Protein AF-A0A3R9QR26-F1 (afdb_monomer)

Nearest PDB structures (foldseek):
  6ky6-assembly2_B  TM=9.510E-01  e=3.634E-08  Thermotoga maritima MSB8
  1pz1-assembly2_B  TM=9.506E-01  e=2.451E-08  Bacillus subtilis
  1og6-assembly1_C  TM=9.353E-01  e=3.615E-07  Escherichia coli K-12
  7twz-assembly6_F  TM=9.071E-01  e=1.033E-06  Klebsiella pneumoniae subsp. pneumoniae HS11286
  4r9o-assembly1_C  TM=9.018E-01  e=7.442E-07  Salmonella enterica subsp. enterica serovar Typhimurium str. LT2

Secondary structure (DSSP, 8-state):
-HHHHHHHHHHHT-S-EEEEEE-S--SSS-HHHHHHHHHHHHHTTSEEEEEEES--HHHHHHHHTT-SSS-EEEEEEE-SSS--GGGGTHHHHHHHHTPEEEEE-SSS--

pLDDT: mean 94.9, std 7.82, range [56.22, 98.75]

Foldseek 3Di:
DVVVLVVVCVVVVHQAAAEDEAEDDDPPDDLLVVLVVVLVCCVVRRYNAYEYEPDFPVRQVVNQVSDDRHHHQEYEYADEPVDPVCVVGVVVSCVVVNHYYHYDDHDPDD

Sequence (110 aa):
MVKALRGSMRRLGVSRIDLYQIHWPSPIFPLKGALKALEGEVEEGRIGSIGVSNFSVKQLERARSYLSKVDIASNQIEYNLLKRGAEMDVIPYCLREGLSVIAYSRSGLE

Mean predicted aligned error: 3.26 Å

Organism: NCBI:txid498846

Structure (mmCIF, N/CA/C/O backbone):
data_AF-A0A3R9QR26-F1
#
_entry.id   AF-A0A3R9QR26-F1
#
loop_
_atom_site.group_PDB
_atom_site.id
_atom_site.type_symbol
_atom_site.label_atom_id
_atom_site.label_alt_id
_atom_site.label_comp_id
_atom_site.label_asym_id
_atom_site.label_entity_id
_atom_site.label_seq_id
_atom_site.pdbx_PDB_ins_code
_atom_site.Cartn_x
_atom_site.Cartn_y
_atom_site.Cartn_z
_atom_site.occupancy
_atom_site.B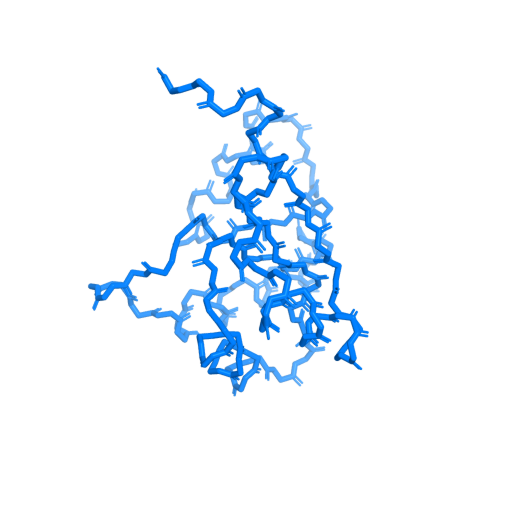_iso_or_equiv
_atom_site.auth_seq_id
_atom_site.auth_comp_id
_atom_site.auth_asym_id
_atom_site.auth_atom_id
_atom_site.pdbx_PDB_model_num
ATOM 1 N N . MET A 1 1 ? -2.446 12.557 6.537 1.00 84.56 1 MET A N 1
ATOM 2 C CA . MET A 1 1 ? -3.117 11.383 5.939 1.00 84.56 1 MET A CA 1
ATOM 3 C C . MET A 1 1 ? -4.567 11.242 6.410 1.00 84.56 1 MET A C 1
ATOM 5 O O . MET A 1 1 ? -5.457 11.430 5.594 1.00 84.56 1 MET A O 1
ATOM 9 N N . VAL A 1 2 ? -4.833 11.044 7.709 1.00 91.25 2 VAL A N 1
ATOM 10 C CA . VAL A 1 2 ? -6.195 10.816 8.261 1.00 91.25 2 VAL A CA 1
ATOM 11 C C . VAL A 1 2 ? -7.231 11.886 7.872 1.00 91.25 2 VAL A C 1
ATOM 13 O O . VAL A 1 2 ? -8.358 11.561 7.508 1.00 91.25 2 VAL A O 1
ATOM 16 N N . LYS A 1 3 ? -6.858 13.176 7.857 1.00 95.12 3 LYS A N 1
ATOM 17 C CA . LYS A 1 3 ? -7.753 14.261 7.399 1.00 95.12 3 LYS A CA 1
ATOM 18 C C . LYS A 1 3 ? -8.232 14.063 5.951 1.00 95.12 3 LYS A C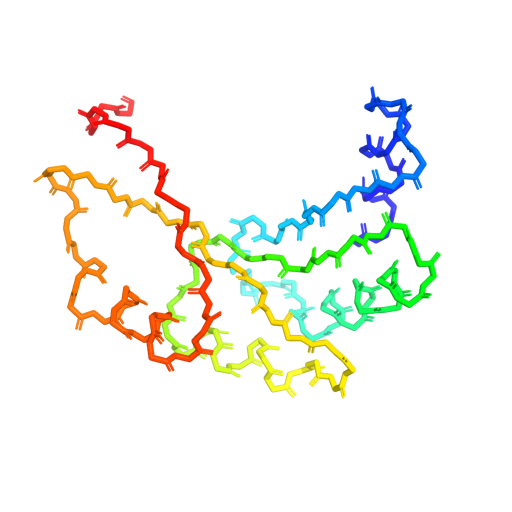 1
ATOM 20 O O . LYS A 1 3 ? -9.396 14.322 5.656 1.00 95.12 3 LYS A O 1
ATOM 25 N N . ALA A 1 4 ? -7.346 13.608 5.061 1.00 95.38 4 ALA A N 1
ATOM 26 C CA . ALA A 1 4 ? -7.683 13.350 3.663 1.00 95.38 4 ALA A CA 1
ATOM 27 C C . ALA A 1 4 ? -8.626 12.144 3.541 1.00 95.38 4 ALA A C 1
ATOM 29 O O . ALA A 1 4 ? -9.660 12.266 2.888 1.00 95.38 4 ALA A O 1
ATOM 30 N N . LEU A 1 5 ? -8.330 11.055 4.262 1.00 96.38 5 LEU A N 1
ATOM 31 C CA . LEU A 1 5 ? -9.175 9.860 4.356 1.00 96.38 5 LEU A CA 1
ATOM 32 C C . LEU A 1 5 ? -10.606 10.204 4.793 1.00 96.38 5 LEU A C 1
ATOM 34 O O . LEU A 1 5 ? -11.551 9.937 4.057 1.00 96.38 5 LEU A O 1
ATOM 38 N N . ARG A 1 6 ? -10.773 10.880 5.937 1.00 96.12 6 ARG A N 1
ATOM 39 C CA . ARG A 1 6 ? -12.099 11.294 6.439 1.00 96.12 6 ARG A CA 1
ATOM 40 C C . ARG A 1 6 ? -12.818 12.233 5.469 1.00 96.12 6 ARG A C 1
ATOM 42 O O . ARG A 1 6 ? -14.040 12.204 5.344 1.00 96.12 6 ARG A O 1
ATOM 49 N N . GLY A 1 7 ? -12.057 13.071 4.762 1.00 98.06 7 GLY A N 1
ATOM 50 C CA . GLY A 1 7 ? -12.559 13.879 3.654 1.00 98.06 7 GLY A CA 1
ATOM 51 C C . GLY A 1 7 ? -13.153 13.031 2.531 1.00 98.06 7 GLY A C 1
ATOM 52 O O . GLY A 1 7 ? -14.256 13.324 2.076 1.00 98.06 7 GLY A O 1
ATOM 53 N N . SER A 1 8 ? -12.440 11.987 2.109 1.00 97.81 8 SER A N 1
ATOM 54 C CA . SER A 1 8 ? -12.897 11.045 1.085 1.00 97.81 8 SER A CA 1
ATOM 55 C C . SER A 1 8 ? -14.123 10.263 1.537 1.00 97.81 8 SER A C 1
ATOM 57 O O . SER A 1 8 ? -15.102 10.240 0.804 1.00 97.81 8 SER A O 1
ATOM 59 N N . MET A 1 9 ? -14.123 9.724 2.759 1.00 98.12 9 MET A N 1
ATOM 60 C CA . MET A 1 9 ? -15.272 9.007 3.329 1.00 98.12 9 MET A CA 1
ATOM 61 C C . MET A 1 9 ? -16.544 9.860 3.310 1.00 98.12 9 MET A C 1
ATOM 63 O O . MET A 1 9 ? -17.580 9.418 2.824 1.00 98.12 9 MET A O 1
ATOM 67 N N . ARG A 1 10 ? -16.448 11.126 3.743 1.00 98.31 10 ARG A N 1
ATOM 68 C CA . ARG A 1 10 ? -17.581 12.062 3.712 1.00 98.31 10 ARG A CA 1
ATOM 69 C C . ARG A 1 10 ? -18.083 12.326 2.292 1.00 98.31 10 ARG A C 1
ATOM 71 O O . ARG A 1 10 ? -19.287 12.367 2.090 1.00 98.31 10 ARG A O 1
ATOM 78 N N . ARG A 1 11 ? -17.182 12.533 1.324 1.00 98.50 11 ARG A N 1
ATOM 79 C CA . ARG A 1 11 ? -17.569 12.785 -0.078 1.00 98.50 11 ARG A CA 1
ATOM 80 C C . ARG A 1 11 ? -18.197 11.562 -0.741 1.00 98.50 11 ARG A C 1
ATOM 82 O O . ARG A 1 11 ? -19.093 11.726 -1.554 1.00 98.50 11 ARG A O 1
ATOM 89 N N . LEU A 1 12 ? -17.716 10.369 -0.402 1.00 98.06 12 LEU A N 1
ATOM 90 C CA . LEU A 1 12 ? -18.244 9.103 -0.909 1.00 98.06 12 LEU A CA 1
ATOM 91 C C . LEU A 1 12 ? -19.516 8.653 -0.174 1.00 98.06 12 LEU A C 1
ATOM 93 O O . LEU A 1 12 ? -20.197 7.760 -0.659 1.00 98.06 12 LEU A O 1
ATOM 97 N N . GLY A 1 13 ? -19.839 9.244 0.981 1.00 98.19 13 GLY A N 1
ATOM 98 C CA . GLY A 1 13 ? -20.995 8.848 1.789 1.00 98.19 13 GLY A CA 1
ATOM 99 C C . GLY A 1 13 ? -20.841 7.470 2.441 1.00 98.19 13 GLY A C 1
ATOM 100 O O . GLY A 1 13 ? -21.841 6.812 2.709 1.00 98.19 13 GLY A O 1
ATOM 101 N N . VAL A 1 14 ? -19.604 7.023 2.687 1.00 98.19 14 VAL A N 1
ATOM 102 C CA . VAL A 1 14 ? -19.308 5.683 3.222 1.00 98.19 14 VAL A CA 1
ATOM 103 C C . VAL A 1 14 ? -18.724 5.751 4.630 1.00 98.19 14 VAL A C 1
ATOM 105 O O . VAL A 1 14 ? -17.942 6.645 4.959 1.00 98.19 14 VAL A O 1
ATOM 108 N N . SER A 1 15 ? -19.071 4.768 5.461 1.00 96.69 15 SER A N 1
ATOM 109 C CA . SER A 1 15 ? -18.502 4.583 6.804 1.00 96.69 15 SER A CA 1
ATOM 110 C C . SER A 1 15 ? -17.186 3.798 6.799 1.00 96.69 15 SER A C 1
ATOM 112 O O . SER A 1 15 ? -16.446 3.852 7.780 1.00 96.69 15 SER A O 1
ATOM 114 N N . ARG A 1 16 ? -16.875 3.108 5.696 1.00 98.12 16 ARG A N 1
ATOM 115 C CA . ARG A 1 16 ? -15.652 2.327 5.488 1.00 98.12 16 ARG A CA 1
ATOM 116 C C . ARG A 1 16 ? -15.194 2.435 4.036 1.00 98.12 16 ARG A C 1
ATOM 118 O O . ARG A 1 16 ? -16.021 2.466 3.133 1.00 98.12 16 ARG A O 1
ATOM 125 N N . ILE A 1 17 ? -13.882 2.482 3.824 1.00 98.44 17 ILE A N 1
ATOM 126 C CA . ILE A 1 17 ? -13.259 2.331 2.504 1.00 98.44 17 ILE A CA 1
ATOM 127 C C . ILE A 1 17 ? -12.592 0.960 2.443 1.00 98.44 17 ILE A C 1
ATOM 129 O O . ILE A 1 17 ? -11.728 0.672 3.265 1.00 98.44 17 ILE A O 1
ATOM 133 N N . ASP A 1 18 ? -12.945 0.123 1.471 1.00 98.31 18 ASP A N 1
ATOM 134 C CA . ASP A 1 18 ? -12.399 -1.237 1.387 1.00 98.31 18 ASP A CA 1
ATOM 135 C C . ASP A 1 18 ? -10.888 -1.244 1.131 1.00 98.31 18 ASP A C 1
ATOM 137 O O . ASP A 1 18 ? -10.148 -1.935 1.824 1.00 98.31 18 ASP A O 1
ATOM 141 N N . LEU A 1 19 ? -10.416 -0.407 0.205 1.00 98.38 19 LEU A N 1
ATOM 142 C CA . LEU A 1 19 ? -9.001 -0.256 -0.130 1.00 98.38 19 LEU A CA 1
ATOM 143 C C . LEU A 1 19 ? -8.623 1.226 -0.183 1.00 98.38 19 LEU A C 1
ATOM 145 O O . LEU A 1 19 ? -9.131 1.972 -1.021 1.00 98.38 19 LEU A O 1
ATOM 149 N N . TYR A 1 20 ? -7.705 1.656 0.683 1.00 98.19 20 TYR A N 1
ATOM 150 C CA . TYR A 1 20 ? -7.167 3.017 0.652 1.00 98.19 20 TYR A CA 1
ATOM 151 C C . TYR A 1 20 ? -5.718 3.014 0.163 1.00 98.19 20 TYR A C 1
ATOM 153 O O . TYR A 1 20 ? -4.860 2.361 0.757 1.00 98.19 20 TYR A O 1
ATOM 161 N N . GLN A 1 21 ? -5.440 3.752 -0.917 1.00 97.62 21 GLN A N 1
ATOM 162 C CA . GLN A 1 21 ? -4.145 3.710 -1.599 1.00 97.62 21 GLN A CA 1
ATOM 163 C C . GLN A 1 21 ? -3.288 4.954 -1.331 1.00 97.62 21 GLN A C 1
ATOM 165 O O . GLN A 1 21 ? -3.761 6.088 -1.441 1.00 97.62 21 GLN A O 1
ATOM 170 N N . ILE A 1 22 ? -1.997 4.758 -1.046 1.00 96.88 22 ILE A N 1
ATOM 171 C CA . ILE A 1 22 ? -0.998 5.832 -1.144 1.00 96.88 22 ILE A CA 1
ATOM 172 C C . ILE A 1 22 ? -0.654 6.028 -2.621 1.00 96.88 22 ILE A C 1
ATOM 174 O O . ILE A 1 22 ? -0.086 5.141 -3.246 1.00 96.88 22 ILE A O 1
ATOM 178 N N . HIS A 1 23 ? -0.993 7.196 -3.164 1.00 95.56 23 HIS A N 1
ATOM 179 C CA . HIS A 1 23 ? -0.998 7.434 -4.610 1.00 95.56 23 HIS A CA 1
ATOM 180 C C . HIS A 1 23 ? 0.390 7.417 -5.282 1.00 95.56 23 HIS A C 1
ATOM 182 O O . HIS A 1 23 ? 0.503 6.949 -6.408 1.00 95.56 23 HIS A O 1
ATOM 188 N N . TRP A 1 24 ? 1.432 7.917 -4.612 1.00 94.56 24 TRP A N 1
ATOM 189 C CA . TRP A 1 24 ? 2.811 7.888 -5.116 1.00 94.56 24 TRP A CA 1
ATOM 190 C C . TRP A 1 24 ? 3.816 7.819 -3.966 1.00 94.56 24 TRP A C 1
ATOM 192 O O . TRP A 1 24 ? 3.543 8.353 -2.880 1.00 94.56 24 TRP A O 1
ATOM 202 N N . PRO A 1 25 ? 5.004 7.229 -4.189 1.00 90.94 25 PRO A N 1
ATOM 203 C CA . PRO A 1 25 ? 6.122 7.400 -3.279 1.00 90.94 25 PRO A CA 1
ATOM 204 C C . PRO A 1 25 ? 6.530 8.877 -3.259 1.00 90.94 25 PRO A C 1
ATOM 206 O O . PRO A 1 25 ? 6.731 9.500 -4.298 1.00 90.94 25 PRO A O 1
ATOM 209 N N . SER A 1 26 ? 6.665 9.449 -2.064 1.00 89.56 26 SER A N 1
ATOM 210 C CA . SER A 1 26 ? 7.096 10.836 -1.900 1.00 89.56 26 SER A CA 1
ATOM 211 C C . SER A 1 26 ? 8.470 10.896 -1.235 1.00 89.56 26 SER A C 1
ATOM 213 O O . SER A 1 26 ? 8.649 10.276 -0.186 1.00 89.56 26 SER A O 1
ATOM 215 N N . PRO A 1 27 ? 9.428 11.666 -1.785 1.00 84.50 27 PRO A N 1
ATOM 216 C CA . PRO A 1 27 ? 10.708 11.903 -1.123 1.00 84.50 27 PRO A CA 1
ATOM 217 C C . PRO A 1 27 ? 10.593 12.901 0.039 1.00 84.50 27 PRO A C 1
ATOM 219 O O . PRO A 1 27 ? 11.458 12.928 0.908 1.00 84.50 27 PRO A O 1
ATOM 222 N N . ILE A 1 28 ? 9.534 13.718 0.060 1.00 85.62 28 ILE A N 1
ATOM 223 C CA . ILE A 1 28 ? 9.356 14.814 1.022 1.00 85.62 28 ILE A CA 1
ATOM 224 C C . ILE A 1 28 ? 8.509 14.360 2.216 1.00 85.62 28 ILE A C 1
ATOM 226 O O . ILE A 1 28 ? 8.760 14.762 3.351 1.00 85.62 28 ILE A O 1
ATOM 230 N N . PHE A 1 29 ? 7.500 13.513 1.984 1.00 84.12 29 PHE A N 1
ATOM 231 C CA . PHE A 1 29 ? 6.585 13.086 3.041 1.00 84.12 29 PHE A CA 1
ATOM 232 C C . PHE A 1 29 ? 7.028 11.768 3.697 1.00 84.12 29 PHE A C 1
ATOM 234 O O . PHE A 1 29 ? 7.212 10.769 2.999 1.00 84.12 29 PHE A O 1
ATOM 241 N N . PRO A 1 30 ? 7.133 11.709 5.042 1.00 91.25 30 PRO A N 1
ATOM 242 C CA . PRO A 1 30 ? 7.537 10.494 5.744 1.00 91.25 30 PRO A CA 1
ATOM 243 C C . PRO A 1 30 ? 6.550 9.334 5.546 1.00 91.25 30 PRO A C 1
ATOM 245 O O . PRO A 1 30 ? 5.497 9.265 6.187 1.00 91.25 30 PRO A O 1
ATOM 248 N N . LEU A 1 31 ? 6.932 8.370 4.705 1.00 93.75 31 LEU A N 1
ATOM 249 C CA . LEU A 1 31 ? 6.125 7.185 4.397 1.00 93.75 31 LEU A CA 1
ATOM 250 C C . LEU A 1 31 ? 5.756 6.377 5.653 1.00 93.75 31 LEU A C 1
ATOM 252 O O . LEU A 1 31 ? 4.606 5.972 5.806 1.00 93.75 31 LEU A O 1
ATOM 256 N N . LYS A 1 32 ? 6.704 6.198 6.585 1.00 95.50 32 LYS A N 1
ATOM 257 C CA . LYS A 1 32 ? 6.491 5.448 7.837 1.00 95.50 32 LYS A CA 1
ATOM 258 C C . LYS A 1 32 ? 5.318 6.001 8.648 1.00 95.50 32 LYS A C 1
ATOM 260 O O . LYS A 1 32 ? 4.459 5.239 9.077 1.00 95.50 32 LYS A O 1
ATOM 265 N N . GLY A 1 33 ? 5.270 7.321 8.839 1.00 95.06 33 GLY A N 1
ATOM 266 C CA . GLY A 1 33 ? 4.198 7.968 9.600 1.00 95.06 33 GLY A CA 1
ATOM 267 C C . GLY A 1 33 ? 2.843 7.859 8.901 1.00 95.06 33 GLY A C 1
ATOM 268 O O . GLY A 1 33 ? 1.830 7.626 9.553 1.00 95.06 33 GLY A O 1
ATOM 269 N N . ALA A 1 34 ? 2.824 7.969 7.568 1.00 95.06 34 ALA A N 1
ATOM 270 C CA . ALA A 1 34 ? 1.604 7.794 6.787 1.00 95.06 34 ALA A CA 1
ATOM 271 C C . ALA A 1 34 ? 1.051 6.365 6.893 1.00 95.06 34 ALA A C 1
ATOM 273 O O . ALA A 1 34 ? -0.138 6.203 7.158 1.00 95.06 34 ALA A O 1
ATOM 274 N N . LEU A 1 35 ? 1.906 5.351 6.742 1.00 96.94 35 LEU A N 1
ATOM 275 C CA . LEU A 1 35 ? 1.518 3.943 6.844 1.00 96.94 35 LEU A CA 1
ATOM 276 C C . LEU A 1 35 ? 1.069 3.567 8.254 1.00 96.94 35 LEU A C 1
ATOM 278 O O . LEU A 1 35 ? 0.028 2.940 8.391 1.00 96.94 35 LEU A O 1
ATOM 282 N N . LYS A 1 36 ? 1.772 4.017 9.302 1.00 97.06 36 LYS A N 1
ATOM 283 C CA . LYS A 1 36 ? 1.336 3.788 10.690 1.00 97.06 36 LYS A CA 1
ATOM 284 C C . LYS A 1 36 ? -0.014 4.425 11.002 1.00 97.06 36 LYS A C 1
ATOM 286 O O . LYS A 1 36 ? -0.823 3.825 11.699 1.00 97.06 36 LYS A O 1
ATOM 291 N N . ALA A 1 37 ? -0.280 5.613 10.463 1.00 96.31 37 ALA A N 1
ATOM 292 C CA . ALA A 1 37 ? -1.595 6.223 10.605 1.00 96.31 37 ALA A CA 1
ATOM 293 C C . ALA A 1 37 ? -2.679 5.395 9.894 1.00 96.31 37 ALA A C 1
ATOM 295 O O . ALA A 1 37 ? -3.740 5.191 10.464 1.00 96.31 37 ALA A O 1
ATOM 296 N N . LEU A 1 38 ? -2.419 4.901 8.678 1.00 97.38 38 LEU A N 1
ATOM 297 C CA . LEU A 1 38 ? -3.371 4.049 7.956 1.00 97.38 38 LEU A CA 1
ATOM 298 C C . LEU A 1 38 ? -3.574 2.686 8.633 1.00 97.38 38 LEU A C 1
ATOM 300 O O . LEU A 1 38 ? -4.694 2.195 8.639 1.00 97.38 38 LEU A O 1
ATOM 304 N N . GLU A 1 39 ? -2.534 2.106 9.233 1.00 97.69 39 GLU A N 1
ATOM 305 C CA . GLU A 1 39 ? -2.627 0.869 10.018 1.00 97.69 39 GLU A CA 1
ATOM 306 C C . GLU A 1 39 ? -3.624 1.017 11.173 1.00 97.69 39 GLU A C 1
ATOM 308 O O . GLU A 1 39 ? -4.518 0.186 11.308 1.00 97.69 39 GLU A O 1
ATOM 313 N N . GLY A 1 40 ? -3.551 2.119 11.928 1.00 97.94 40 GLY A N 1
ATOM 314 C CA . GLY A 1 40 ? -4.536 2.411 12.976 1.00 97.94 40 GLY A CA 1
ATOM 315 C C . GLY A 1 40 ? -5.961 2.567 12.431 1.00 97.94 40 GLY A C 1
ATOM 316 O O . GLY A 1 40 ? -6.916 2.093 13.031 1.00 97.94 40 GLY A O 1
ATOM 317 N N . GLU A 1 41 ? -6.126 3.156 11.246 1.00 98.00 41 GLU A N 1
ATOM 318 C CA . GLU A 1 41 ? -7.444 3.290 10.608 1.00 98.00 41 GLU A CA 1
ATOM 319 C C . GLU A 1 41 ? -8.017 1.947 10.115 1.00 98.00 41 GLU A C 1
ATOM 321 O O . GLU A 1 41 ? -9.240 1.816 10.007 1.00 98.00 41 GLU A O 1
ATOM 326 N N . VAL A 1 42 ? -7.161 0.955 9.832 1.00 98.12 42 VAL A N 1
ATOM 327 C CA . VAL A 1 42 ? -7.594 -0.429 9.581 1.00 98.12 42 VAL A CA 1
ATOM 328 C C . VAL A 1 42 ? -8.071 -1.082 10.873 1.00 98.12 42 VAL A C 1
ATOM 330 O O . VAL A 1 42 ? -9.145 -1.679 10.889 1.00 98.12 42 VAL A O 1
ATOM 333 N N . GLU A 1 43 ? -7.333 -0.917 11.972 1.00 97.44 43 GLU A N 1
ATOM 334 C CA . GLU A 1 43 ? -7.746 -1.434 13.285 1.00 97.44 43 GLU A CA 1
ATOM 335 C C . GLU A 1 43 ? -9.072 -0.831 13.763 1.00 97.44 43 GLU A C 1
ATOM 337 O O . GLU A 1 43 ? -9.911 -1.529 14.324 1.00 97.44 43 GLU A O 1
ATOM 342 N N . GLU A 1 44 ? -9.299 0.455 13.490 1.00 97.06 44 GLU A N 1
ATOM 343 C CA . GLU A 1 44 ? -10.558 1.140 13.793 1.00 97.06 44 GLU A CA 1
ATOM 344 C C . GLU A 1 44 ? -11.696 0.804 12.803 1.00 97.06 44 GLU A C 1
ATOM 346 O O . GLU A 1 44 ? -12.785 1.374 12.892 1.00 97.06 44 GLU A O 1
ATOM 351 N N . GLY A 1 45 ? -11.463 -0.092 11.836 1.00 97.81 45 GLY A N 1
ATOM 352 C CA . GLY A 1 45 ? -12.466 -0.586 10.887 1.00 97.81 45 GLY A CA 1
ATOM 353 C C . GLY A 1 45 ? -12.882 0.407 9.798 1.00 97.81 45 GLY A C 1
ATOM 354 O O . GLY A 1 45 ? -13.768 0.103 8.997 1.00 97.81 45 GLY A O 1
ATOM 355 N N 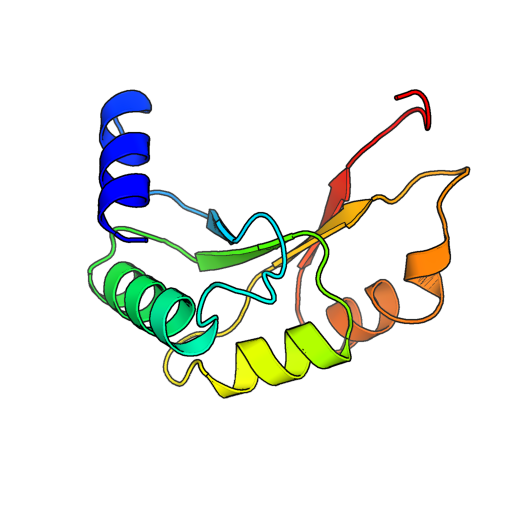. ARG A 1 46 ? -12.249 1.586 9.727 1.00 97.88 46 ARG A N 1
ATOM 356 C CA . ARG A 1 46 ? -12.557 2.623 8.723 1.00 97.88 46 ARG A CA 1
ATOM 357 C C . ARG A 1 46 ? -11.940 2.331 7.364 1.00 97.88 46 ARG A C 1
ATOM 359 O O . ARG A 1 46 ? -12.464 2.794 6.350 1.00 97.88 46 ARG A O 1
ATOM 366 N N . ILE A 1 47 ? -10.855 1.562 7.335 1.00 98.12 47 ILE A N 1
ATOM 367 C CA . ILE A 1 47 ? -10.248 1.047 6.108 1.00 98.12 47 ILE A CA 1
ATOM 368 C C . ILE A 1 47 ? -10.226 -0.485 6.155 1.00 98.12 47 ILE A C 1
ATOM 370 O O . ILE A 1 47 ? -9.975 -1.071 7.202 1.00 98.12 47 ILE A O 1
ATOM 374 N N . GLY A 1 48 ? -10.507 -1.156 5.038 1.00 98.06 48 GLY A N 1
ATOM 375 C CA . GLY A 1 48 ? -10.368 -2.610 4.931 1.00 98.06 48 GLY A CA 1
AT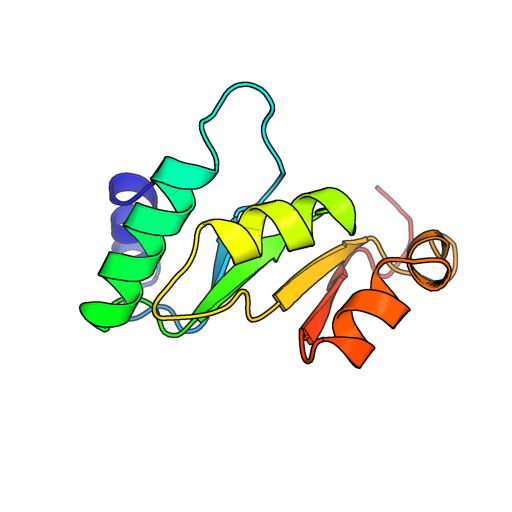OM 376 C C . GLY A 1 48 ? -8.937 -3.074 4.674 1.00 98.06 48 GLY A C 1
ATOM 377 O O . GLY A 1 48 ? -8.488 -4.049 5.269 1.00 98.06 48 GLY A O 1
ATOM 378 N N . SER A 1 49 ? -8.210 -2.389 3.797 1.00 98.38 49 SER A N 1
ATOM 379 C CA . SER A 1 49 ? -6.840 -2.726 3.415 1.00 98.38 49 SER A CA 1
ATOM 380 C C . SER A 1 49 ? -6.060 -1.504 2.932 1.00 98.38 49 SER A C 1
ATOM 382 O O . SER A 1 49 ? -6.631 -0.524 2.443 1.00 98.38 49 SER A O 1
ATOM 384 N N . ILE A 1 50 ? -4.734 -1.577 3.049 1.00 98.50 50 ILE A N 1
ATOM 385 C CA . ILE A 1 50 ? -3.814 -0.528 2.602 1.00 98.50 50 ILE A CA 1
ATOM 386 C C . ILE A 1 50 ? -3.212 -0.946 1.264 1.00 98.50 50 ILE A C 1
ATOM 388 O O . ILE A 1 50 ? -2.604 -2.007 1.160 1.00 98.50 50 ILE A O 1
ATOM 392 N N . GLY A 1 51 ? -3.345 -0.095 0.253 1.00 98.50 51 GLY A N 1
ATOM 393 C CA . GLY A 1 51 ? -2.642 -0.237 -1.019 1.00 98.50 51 GLY A CA 1
ATOM 394 C C . GLY A 1 51 ? -1.619 0.873 -1.226 1.00 98.50 51 GLY A C 1
ATOM 395 O O . GLY A 1 51 ? -1.608 1.896 -0.533 1.00 98.50 51 GLY A O 1
ATOM 396 N N . VAL A 1 52 ? -0.775 0.699 -2.228 1.00 98.50 52 VAL A N 1
ATOM 397 C CA . VAL A 1 52 ? 0.107 1.744 -2.749 1.00 98.50 52 VAL A CA 1
ATOM 398 C C . VAL A 1 52 ? -0.022 1.815 -4.262 1.00 98.50 52 VAL A C 1
ATOM 400 O O . VAL A 1 52 ? -0.588 0.922 -4.884 1.00 98.50 52 VAL A O 1
ATOM 403 N N . SER A 1 53 ? 0.482 2.886 -4.858 1.00 98.25 53 SER A N 1
ATOM 404 C CA . SER A 1 53 ? 0.519 3.050 -6.302 1.00 98.25 53 SER A CA 1
ATOM 405 C C . SER A 1 53 ? 1.883 3.572 -6.724 1.00 98.25 53 SER A C 1
ATOM 407 O O . SER A 1 53 ? 2.420 4.493 -6.104 1.00 98.25 53 SER A O 1
ATOM 409 N N . ASN A 1 54 ? 2.433 2.980 -7.783 1.00 97.38 54 ASN A N 1
ATOM 410 C CA . ASN A 1 54 ? 3.715 3.334 -8.394 1.00 97.38 54 ASN A CA 1
ATOM 411 C C . ASN A 1 54 ? 4.934 3.114 -7.491 1.00 97.38 54 ASN A C 1
ATOM 413 O O . ASN A 1 54 ? 5.905 3.869 -7.542 1.00 97.38 54 ASN A O 1
ATOM 417 N N . PHE A 1 55 ? 4.886 2.087 -6.640 1.00 98.31 55 PHE A N 1
ATOM 418 C CA . PHE A 1 55 ? 6.022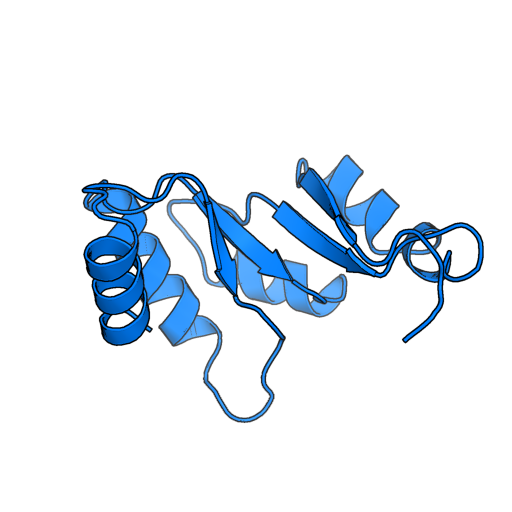 1.721 -5.795 1.00 98.31 55 PHE A CA 1
ATOM 419 C C . PHE A 1 55 ? 6.906 0.700 -6.512 1.00 98.31 55 PHE A C 1
ATOM 421 O O . PHE A 1 55 ? 6.411 -0.299 -7.034 1.00 98.31 55 PHE A O 1
ATOM 428 N N . SER A 1 56 ? 8.221 0.922 -6.486 1.00 97.94 56 SER A N 1
ATOM 429 C CA . SER A 1 56 ? 9.210 -0.091 -6.870 1.00 97.94 56 SER A CA 1
ATOM 430 C C . SER A 1 56 ? 9.326 -1.188 -5.809 1.00 97.94 56 SER A C 1
ATOM 432 O O . SER A 1 56 ? 8.903 -1.003 -4.666 1.00 97.94 56 SER A O 1
ATOM 434 N N . VAL A 1 57 ? 9.977 -2.307 -6.143 1.00 98.56 57 VAL A N 1
ATOM 435 C CA . VAL A 1 57 ? 10.223 -3.419 -5.202 1.00 98.56 57 VAL A CA 1
ATOM 436 C C . VAL A 1 57 ? 10.864 -2.935 -3.897 1.00 98.56 57 VAL A C 1
ATOM 438 O O . VAL A 1 57 ? 10.328 -3.165 -2.816 1.00 98.56 57 VAL A O 1
ATOM 441 N N . LYS A 1 58 ? 11.942 -2.148 -3.986 1.00 98.00 58 LYS A N 1
ATOM 442 C CA . LYS A 1 58 ? 12.631 -1.594 -2.807 1.00 98.00 58 LYS A CA 1
ATOM 443 C C . LYS A 1 58 ? 11.716 -0.709 -1.952 1.00 98.00 58 LYS A C 1
ATOM 445 O O . LYS A 1 58 ? 11.850 -0.649 -0.730 1.00 98.00 58 LYS A O 1
ATOM 450 N N . GLN A 1 59 ? 10.809 0.032 -2.588 1.00 97.94 59 GLN A N 1
ATOM 451 C CA . GLN A 1 59 ? 9.847 0.871 -1.876 1.00 97.94 59 GLN A CA 1
ATOM 452 C C . GLN A 1 59 ? 8.744 0.032 -1.228 1.00 97.94 59 GLN A C 1
ATOM 4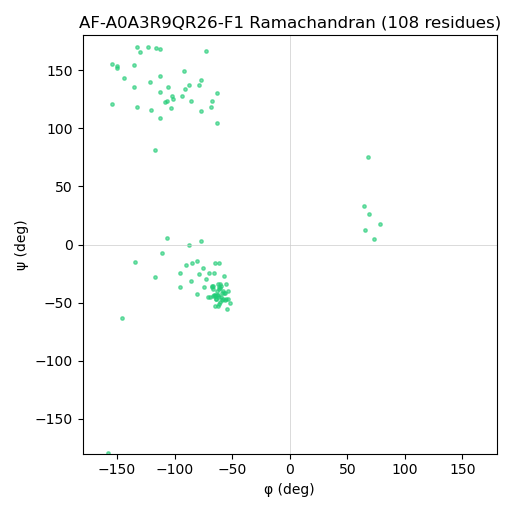54 O O . GLN A 1 59 ? 8.338 0.367 -0.118 1.00 97.94 59 GLN A O 1
ATOM 459 N N . LEU A 1 60 ? 8.300 -1.053 -1.872 1.00 98.44 60 LEU A N 1
ATOM 460 C CA . LEU A 1 60 ? 7.365 -2.019 -1.294 1.00 98.44 60 LEU A CA 1
ATOM 461 C C . LEU A 1 60 ? 7.965 -2.687 -0.059 1.00 98.44 60 LEU A C 1
ATOM 463 O O . LEU A 1 60 ? 7.363 -2.612 1.003 1.00 98.44 60 LEU A O 1
ATOM 467 N N . GLU A 1 61 ? 9.164 -3.262 -0.151 1.00 98.12 61 GLU A N 1
ATOM 468 C CA . GLU A 1 61 ? 9.857 -3.883 0.991 1.00 98.12 61 GLU A CA 1
ATOM 469 C C . GLU A 1 61 ? 9.965 -2.911 2.173 1.00 98.12 61 GLU A C 1
ATOM 471 O O . GLU A 1 61 ? 9.609 -3.227 3.311 1.00 98.12 61 GLU A O 1
ATOM 476 N N . ARG A 1 62 ? 10.374 -1.669 1.888 1.00 97.50 62 ARG A N 1
ATOM 477 C CA . ARG A 1 62 ? 10.458 -0.611 2.896 1.00 97.50 62 ARG A CA 1
ATOM 478 C C . ARG A 1 62 ? 9.089 -0.259 3.484 1.00 97.50 62 ARG A C 1
ATOM 480 O O . ARG A 1 62 ? 8.991 -0.099 4.698 1.00 97.50 62 ARG A O 1
ATOM 487 N N . ALA A 1 63 ? 8.049 -0.132 2.663 1.00 97.69 63 ALA A N 1
ATOM 488 C CA . ALA A 1 63 ? 6.685 0.137 3.118 1.00 97.69 63 ALA A CA 1
ATOM 489 C C . ALA A 1 63 ? 6.171 -0.973 4.044 1.00 97.69 63 ALA A C 1
ATOM 491 O O . ALA A 1 63 ? 5.718 -0.677 5.150 1.00 97.69 63 ALA A O 1
ATOM 492 N N . ARG A 1 64 ? 6.317 -2.237 3.630 1.00 98.00 64 ARG A N 1
ATOM 493 C CA . ARG A 1 64 ? 5.920 -3.418 4.410 1.00 98.00 64 ARG A CA 1
ATOM 494 C C . ARG A 1 64 ? 6.642 -3.461 5.754 1.00 98.00 64 ARG A C 1
ATOM 496 O O . ARG A 1 64 ? 5.996 -3.637 6.776 1.00 98.00 64 ARG A O 1
ATOM 503 N N . SER A 1 65 ? 7.942 -3.144 5.787 1.00 97.88 65 SER A N 1
ATOM 504 C CA . SER A 1 65 ? 8.723 -3.089 7.038 1.00 97.88 65 SER A CA 1
ATOM 505 C C . SER A 1 65 ? 8.225 -2.058 8.070 1.00 97.88 65 SER A C 1
ATOM 507 O O . SER A 1 65 ? 8.625 -2.097 9.234 1.00 97.88 65 SER A O 1
ATOM 509 N N . TYR A 1 66 ? 7.383 -1.099 7.666 1.00 97.56 66 TYR A N 1
ATOM 510 C CA . TYR A 1 66 ? 6.786 -0.113 8.570 1.00 97.56 66 TYR A CA 1
ATOM 511 C C . TYR A 1 66 ? 5.457 -0.551 9.168 1.00 97.56 66 TYR A C 1
ATOM 513 O O . TYR A 1 66 ? 5.044 0.027 10.177 1.00 97.56 66 TYR A O 1
ATOM 521 N N . LEU A 1 67 ? 4.799 -1.543 8.584 1.00 97.44 67 LEU A N 1
ATOM 522 C CA . LEU A 1 67 ? 3.576 -2.126 9.107 1.00 97.44 67 LEU A CA 1
ATOM 523 C C . LEU A 1 67 ? 3.931 -3.318 10.007 1.00 97.44 67 LEU A C 1
ATOM 525 O O . LEU A 1 67 ? 4.976 -3.941 9.861 1.00 97.44 67 LEU A O 1
ATOM 529 N N . SER A 1 68 ? 3.108 -3.568 11.016 1.00 95.88 68 SER A N 1
ATOM 530 C CA . SER A 1 68 ? 3.319 -4.635 12.007 1.00 95.88 68 SER A CA 1
ATOM 531 C C . SER A 1 68 ? 2.065 -5.455 12.299 1.00 95.88 68 SER A C 1
ATOM 533 O O . SER A 1 68 ? 2.167 -6.506 12.921 1.00 95.88 68 SER A O 1
ATOM 535 N N . LYS A 1 69 ? 0.888 -4.965 11.909 1.00 95.38 69 LYS A N 1
ATOM 536 C CA . LYS A 1 69 ? -0.417 -5.583 12.179 1.00 95.38 69 LYS A CA 1
ATOM 537 C C . LYS A 1 69 ? -1.136 -5.995 10.901 1.00 95.38 69 LYS A C 1
ATOM 539 O O . LYS A 1 69 ? -1.931 -6.926 10.915 1.00 95.38 69 LYS A O 1
ATOM 544 N N . VAL A 1 70 ? -0.853 -5.291 9.812 1.00 96.88 70 VAL A N 1
ATOM 545 C CA . VAL A 1 70 ? -1.373 -5.564 8.472 1.00 96.88 70 VAL A CA 1
ATOM 546 C C . VAL A 1 70 ? -0.226 -5.519 7.474 1.00 96.88 70 VAL A C 1
ATOM 548 O O . VAL A 1 70 ? 0.872 -5.081 7.810 1.00 96.88 70 VAL A O 1
ATOM 551 N N . ASP A 1 71 ? -0.482 -5.944 6.246 1.00 97.94 71 ASP A N 1
ATOM 552 C CA . ASP A 1 71 ? 0.472 -5.826 5.148 1.00 97.94 71 ASP A CA 1
ATOM 553 C C . ASP A 1 71 ? -0.081 -4.906 4.047 1.00 97.94 71 ASP A C 1
ATOM 555 O O . ASP A 1 71 ? -1.256 -4.522 4.060 1.00 97.94 71 ASP A O 1
ATOM 559 N N . ILE A 1 72 ? 0.767 -4.536 3.091 1.00 98.50 72 ILE A N 1
ATOM 560 C CA . ILE A 1 72 ? 0.325 -3.907 1.848 1.00 98.50 72 ILE A CA 1
ATOM 561 C C . ILE A 1 72 ? -0.466 -4.942 1.048 1.00 98.50 72 ILE A C 1
ATOM 563 O O . ILE A 1 72 ? 0.049 -6.005 0.730 1.00 98.50 72 ILE A O 1
ATOM 567 N N . ALA A 1 73 ? -1.710 -4.623 0.704 1.00 98.62 73 ALA A N 1
ATOM 568 C CA . ALA A 1 73 ? -2.598 -5.522 -0.025 1.00 98.62 73 ALA A CA 1
ATOM 569 C C . ALA A 1 73 ? -2.416 -5.431 -1.546 1.00 98.62 73 ALA A C 1
ATOM 571 O O . ALA A 1 73 ? -2.615 -6.415 -2.261 1.00 98.62 73 ALA A O 1
ATOM 572 N N . SER A 1 74 ? -2.056 -4.250 -2.059 1.00 98.69 74 SER A N 1
ATOM 573 C CA . SER A 1 74 ? -1.936 -4.028 -3.499 1.00 98.69 74 SER A CA 1
ATOM 574 C C . SER A 1 74 ? -0.892 -2.988 -3.885 1.00 98.69 74 SER A C 1
ATOM 576 O O . SER A 1 74 ? -0.628 -2.043 -3.138 1.00 98.69 74 SER A O 1
ATOM 578 N N . ASN A 1 75 ? -0.366 -3.128 -5.102 1.00 98.69 75 ASN A N 1
ATOM 579 C CA . ASN A 1 75 ? 0.361 -2.083 -5.812 1.00 98.69 75 ASN A CA 1
ATOM 580 C C . ASN A 1 75 ? -0.350 -1.775 -7.138 1.00 98.69 75 ASN A C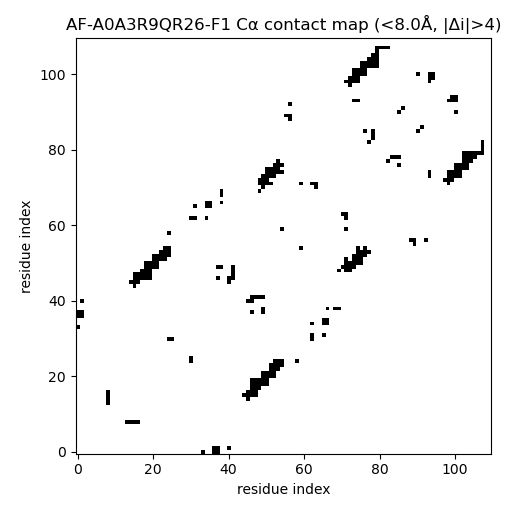 1
ATOM 582 O O . ASN A 1 75 ? -0.453 -2.635 -8.016 1.00 98.69 75 ASN A O 1
ATOM 586 N N . GLN A 1 76 ? -0.864 -0.556 -7.276 1.00 98.56 76 GLN A N 1
ATOM 587 C CA . GLN A 1 76 ? -1.428 -0.062 -8.525 1.00 98.56 76 GLN A CA 1
ATOM 588 C C . GLN A 1 76 ? -0.312 0.524 -9.402 1.00 98.56 76 GLN A C 1
ATOM 590 O O . GLN A 1 76 ? 0.419 1.406 -8.965 1.00 98.56 76 GLN A O 1
ATOM 595 N N . ILE A 1 77 ? -0.143 0.030 -10.625 1.00 97.44 77 ILE A N 1
ATOM 596 C CA . ILE A 1 77 ? 0.993 0.385 -11.492 1.00 97.44 77 ILE A CA 1
ATOM 597 C C . ILE A 1 77 ? 0.550 0.677 -12.921 1.00 97.44 77 ILE A C 1
ATOM 599 O O . ILE A 1 77 ? -0.468 0.157 -13.386 1.00 97.44 77 ILE A O 1
ATOM 603 N N . GLU A 1 78 ? 1.339 1.484 -13.628 1.00 95.38 78 GLU A N 1
ATOM 604 C CA . GLU A 1 78 ? 1.186 1.631 -15.071 1.00 95.38 78 GLU A CA 1
ATOM 605 C C . GLU A 1 78 ? 1.583 0.318 -15.741 1.00 95.38 78 GLU A C 1
ATOM 607 O O . GLU A 1 78 ? 2.722 -0.141 -15.612 1.00 95.38 78 GLU A O 1
ATOM 612 N N . TYR A 1 79 ? 0.637 -0.299 -16.443 1.00 95.31 79 TYR A N 1
ATOM 613 C CA . TYR A 1 79 ? 0.906 -1.530 -17.166 1.00 95.31 79 TYR A CA 1
ATOM 614 C C . TYR A 1 79 ? -0.056 -1.699 -18.339 1.00 95.31 79 TYR A C 1
ATOM 616 O O . TYR A 1 79 ? -1.276 -1.750 -18.169 1.00 95.31 79 TYR A O 1
ATOM 624 N N . ASN A 1 80 ? 0.507 -1.796 -19.541 1.00 94.00 80 ASN A N 1
ATOM 625 C CA . ASN A 1 80 ? -0.219 -2.021 -20.789 1.00 94.00 80 ASN A CA 1
ATOM 626 C C . ASN A 1 80 ? 0.707 -2.622 -21.853 1.00 94.00 80 ASN A C 1
ATOM 628 O O . ASN A 1 80 ? 1.892 -2.832 -21.609 1.00 94.00 80 ASN A O 1
ATOM 632 N N . LEU A 1 81 ? 0.176 -2.874 -23.054 1.00 92.31 81 LEU A N 1
ATOM 633 C CA . LEU A 1 81 ? 0.932 -3.495 -24.150 1.00 92.31 81 LEU A CA 1
ATOM 634 C C . LEU A 1 81 ? 2.213 -2.729 -24.531 1.00 92.31 81 LEU A C 1
ATOM 636 O O . LEU A 1 81 ? 3.160 -3.354 -25.003 1.00 92.31 81 LEU A O 1
ATOM 640 N N . LEU A 1 82 ? 2.257 -1.411 -24.310 1.00 92.88 82 LEU A N 1
ATOM 641 C CA . LEU A 1 82 ? 3.414 -0.554 -24.597 1.00 92.88 82 LEU A CA 1
ATOM 642 C C . LEU A 1 82 ? 4.318 -0.342 -23.370 1.00 92.88 82 LEU A C 1
ATOM 644 O O . LEU A 1 82 ? 5.508 -0.068 -23.513 1.00 92.88 82 LEU A O 1
ATOM 648 N N . LYS A 1 83 ? 3.773 -0.474 -22.157 1.00 92.62 83 LYS A N 1
ATOM 649 C CA . LYS A 1 83 ? 4.454 -0.248 -20.875 1.00 92.62 83 LYS A CA 1
ATOM 650 C C . LYS A 1 83 ? 4.502 -1.543 -20.073 1.00 92.62 83 LYS A C 1
ATOM 652 O O . LYS A 1 83 ? 3.695 -1.772 -19.179 1.00 92.62 83 LYS A O 1
ATOM 657 N N . ARG A 1 84 ? 5.476 -2.393 -20.405 1.00 95.38 84 ARG A N 1
ATOM 658 C CA . ARG A 1 84 ? 5.636 -3.743 -19.830 1.00 95.38 84 ARG A CA 1
ATOM 659 C C . ARG A 1 84 ? 6.796 -3.875 -18.840 1.00 95.38 84 ARG A C 1
ATOM 661 O O . ARG A 1 84 ? 7.071 -4.967 -18.363 1.00 95.38 84 ARG A O 1
ATOM 668 N N . GLY A 1 85 ? 7.469 -2.770 -18.503 1.00 96.06 85 GLY A N 1
ATOM 669 C CA . GLY A 1 85 ? 8.668 -2.783 -17.650 1.00 96.06 85 GLY A CA 1
ATOM 670 C C . GLY A 1 85 ? 8.459 -3.464 -16.292 1.00 96.06 85 GLY A C 1
ATOM 671 O O . GLY A 1 85 ? 9.348 -4.161 -15.820 1.00 96.06 85 GLY A O 1
ATOM 672 N N . ALA A 1 86 ? 7.259 -3.352 -15.717 1.00 96.25 86 ALA A N 1
ATOM 673 C CA . ALA A 1 86 ? 6.915 -3.977 -14.442 1.00 96.25 86 ALA A CA 1
ATOM 674 C C . ALA A 1 86 ? 6.927 -5.520 -14.457 1.00 96.25 86 ALA A C 1
ATOM 676 O O . ALA A 1 86 ? 6.957 -6.131 -13.389 1.00 96.25 86 ALA A O 1
ATOM 677 N N . GLU A 1 87 ? 6.915 -6.166 -15.630 1.00 97.88 87 GLU A N 1
ATOM 678 C CA . GLU A 1 87 ? 7.081 -7.624 -15.746 1.00 97.88 87 GLU A CA 1
ATOM 679 C C . GLU A 1 87 ? 8.469 -8.093 -15.310 1.00 97.88 87 GLU A C 1
ATOM 681 O O . GLU A 1 87 ? 8.627 -9.246 -14.918 1.00 97.88 87 GLU A O 1
ATOM 686 N N . MET A 1 88 ? 9.473 -7.214 -15.369 1.00 97.81 88 MET A N 1
ATOM 687 C CA . MET A 1 88 ? 10.844 -7.563 -15.008 1.00 97.81 88 MET A CA 1
ATOM 688 C C . MET A 1 88 ? 11.031 -7.733 -13.499 1.00 97.81 88 MET A C 1
ATOM 690 O O . MET A 1 88 ? 11.902 -8.492 -13.079 1.00 97.81 88 MET A O 1
ATOM 694 N N . ASP A 1 89 ? 10.255 -7.017 -12.683 1.00 98.00 89 ASP A N 1
ATOM 695 C CA . ASP A 1 89 ? 10.499 -6.932 -11.245 1.00 98.00 89 ASP A CA 1
ATOM 696 C C . ASP A 1 89 ? 9.221 -6.839 -10.394 1.00 98.00 89 ASP A C 1
ATOM 698 O O . ASP A 1 89 ? 8.949 -7.739 -9.596 1.00 98.00 89 ASP A O 1
ATOM 702 N N . VAL A 1 90 ? 8.418 -5.783 -10.546 1.00 98.38 90 VAL A N 1
ATOM 703 C CA . VAL A 1 90 ? 7.320 -5.445 -9.632 1.00 98.38 90 VAL A CA 1
ATOM 704 C C . VAL A 1 90 ? 6.205 -6.483 -9.677 1.00 98.38 90 VAL A C 1
ATOM 706 O O . VAL A 1 90 ? 5.729 -6.889 -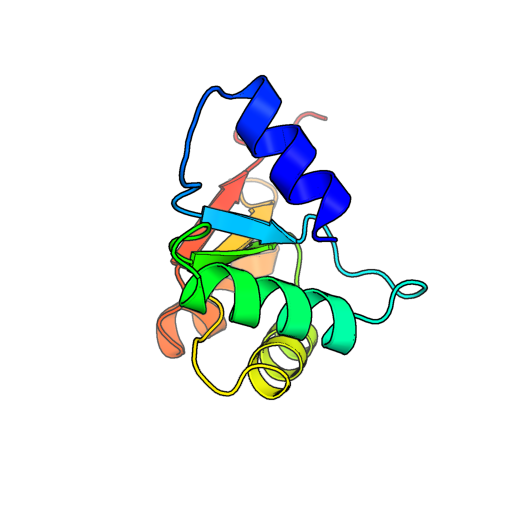8.618 1.00 98.38 90 VAL A O 1
ATOM 709 N N . ILE A 1 91 ? 5.796 -6.935 -10.866 1.00 98.44 91 ILE A N 1
ATOM 710 C CA . ILE A 1 91 ? 4.744 -7.950 -11.013 1.00 98.44 91 ILE A CA 1
ATOM 711 C C . ILE A 1 91 ? 5.198 -9.292 -10.410 1.00 98.44 91 ILE A C 1
ATOM 713 O O . ILE A 1 91 ? 4.490 -9.790 -9.530 1.00 98.44 91 ILE A O 1
ATOM 717 N N . PRO A 1 92 ? 6.369 -9.862 -10.778 1.00 98.56 92 PRO A N 1
ATOM 718 C CA . PRO A 1 92 ? 6.876 -11.078 -10.141 1.00 98.56 92 PRO A CA 1
ATOM 719 C C . PRO A 1 92 ? 7.018 -10.965 -8.622 1.00 98.56 92 PRO A C 1
ATOM 721 O O . PRO A 1 92 ? 6.664 -11.898 -7.902 1.00 98.56 92 PRO A O 1
ATOM 724 N N . TYR A 1 93 ? 7.514 -9.826 -8.124 1.00 98.75 93 TYR A N 1
ATOM 725 C CA . TYR A 1 93 ? 7.618 -9.575 -6.688 1.00 98.75 93 TYR A CA 1
ATOM 726 C C . TYR A 1 93 ? 6.239 -9.599 -6.025 1.00 98.75 93 TYR A C 1
ATOM 728 O O . TYR A 1 93 ? 6.047 -10.336 -5.064 1.00 98.75 93 TYR A O 1
ATOM 736 N N . CYS A 1 94 ? 5.263 -8.849 -6.548 1.00 98.56 94 CYS A N 1
ATOM 737 C CA . CYS A 1 94 ? 3.931 -8.791 -5.948 1.00 98.56 94 CYS A CA 1
ATOM 738 C C . CYS A 1 94 ? 3.275 -10.178 -5.909 1.00 98.56 94 CYS A C 1
ATOM 740 O O . CYS A 1 94 ? 2.785 -10.582 -4.861 1.00 98.56 94 CYS A O 1
ATOM 742 N N . LEU A 1 95 ? 3.351 -10.942 -7.004 1.00 98.00 95 LEU A N 1
ATOM 743 C CA . LEU A 1 95 ? 2.804 -12.300 -7.066 1.00 98.00 95 LEU A CA 1
ATOM 744 C C . LEU A 1 95 ? 3.455 -13.246 -6.050 1.00 98.00 95 LEU A C 1
ATOM 746 O O . LEU A 1 95 ? 2.746 -13.982 -5.368 1.00 98.00 95 LEU A O 1
ATOM 750 N N . ARG A 1 96 ? 4.789 -13.219 -5.926 1.00 98.50 96 ARG A N 1
ATOM 751 C CA . ARG A 1 96 ? 5.518 -14.062 -4.964 1.00 98.50 96 ARG A CA 1
ATOM 752 C C . ARG A 1 96 ? 5.155 -13.729 -3.518 1.00 98.50 96 ARG A C 1
ATOM 754 O O . ARG A 1 96 ? 5.035 -14.630 -2.697 1.00 98.50 96 ARG A O 1
ATOM 761 N N . GLU A 1 97 ? 5.002 -12.446 -3.218 1.00 98.31 97 GLU A N 1
ATOM 762 C CA . GLU A 1 97 ? 4.760 -11.947 -1.864 1.00 98.31 97 GLU A CA 1
ATOM 763 C C . GLU A 1 97 ? 3.267 -11.905 -1.483 1.00 98.31 97 GLU A C 1
ATOM 765 O O . GLU A 1 97 ? 2.935 -11.507 -0.368 1.00 98.31 97 GLU A O 1
ATOM 770 N N . GLY A 1 98 ? 2.362 -12.301 -2.386 1.00 97.81 98 GLY A N 1
ATOM 771 C CA . GLY A 1 98 ? 0.914 -12.303 -2.146 1.00 97.81 98 GLY A CA 1
ATOM 772 C C . GLY A 1 98 ? 0.237 -10.930 -2.262 1.00 97.81 98 GLY A C 1
ATOM 773 O O . GLY A 1 98 ? -0.881 -10.755 -1.783 1.00 97.81 98 GLY A O 1
ATOM 774 N N . LEU A 1 99 ? 0.890 -9.954 -2.898 1.00 98.44 99 LEU A N 1
ATOM 775 C CA . LEU A 1 99 ? 0.341 -8.626 -3.173 1.00 98.44 99 LEU A CA 1
ATOM 776 C C . LEU A 1 99 ? -0.429 -8.632 -4.499 1.00 98.44 99 LEU A C 1
ATOM 778 O O . LEU A 1 99 ? 0.045 -9.135 -5.518 1.00 98.44 99 LEU A O 1
ATOM 782 N N . SER A 1 100 ? -1.593 -7.985 -4.518 1.00 98.44 100 SER A N 1
ATOM 783 C CA . SER A 1 100 ? -2.362 -7.799 -5.751 1.00 98.44 100 SER A CA 1
ATOM 784 C C . SER A 1 100 ? -1.773 -6.688 -6.624 1.00 98.44 100 SER A C 1
ATOM 786 O O . SER A 1 100 ? -1.371 -5.634 -6.130 1.00 98.44 100 SER A O 1
ATOM 788 N N . VAL A 1 101 ? -1.784 -6.881 -7.942 1.00 98.12 101 VAL A N 1
ATOM 789 C CA . VAL A 1 101 ? -1.419 -5.841 -8.915 1.00 98.12 101 VAL A CA 1
ATOM 790 C C . VAL A 1 101 ? -2.686 -5.260 -9.530 1.00 98.12 101 VAL A C 1
ATOM 792 O O . VAL A 1 101 ? -3.522 -6.000 -10.044 1.00 98.12 101 VAL A O 1
ATOM 795 N N . ILE A 1 102 ? -2.816 -3.932 -9.510 1.00 97.94 102 ILE A N 1
ATOM 796 C CA . ILE A 1 102 ? -3.906 -3.220 -10.191 1.00 97.94 102 ILE A CA 1
ATOM 797 C C . ILE A 1 102 ? -3.299 -2.418 -11.343 1.00 97.94 102 ILE A C 1
ATOM 799 O O . ILE A 1 102 ? -2.611 -1.427 -11.117 1.00 97.94 102 ILE A O 1
ATOM 803 N N . ALA A 1 103 ? -3.535 -2.832 -12.584 1.00 96.00 103 ALA A N 1
ATOM 804 C CA . ALA A 1 103 ? -3.015 -2.120 -13.750 1.00 96.00 103 ALA A CA 1
ATOM 805 C C . ALA A 1 103 ? -3.860 -0.875 -14.078 1.00 96.00 103 ALA A C 1
ATOM 807 O O . ALA A 1 103 ? -5.092 -0.941 -14.074 1.00 96.00 103 ALA A O 1
ATOM 808 N N . TYR A 1 104 ? -3.208 0.242 -14.410 1.00 94.19 104 TYR A N 1
ATOM 809 C CA . TYR A 1 104 ? -3.848 1.421 -15.006 1.00 94.19 104 TYR A CA 1
ATOM 810 C C . TYR A 1 104 ? -3.212 1.799 -16.356 1.00 94.19 104 TYR A C 1
ATOM 812 O O . TYR A 1 104 ? -2.164 1.277 -16.729 1.00 94.19 104 TYR A O 1
ATOM 820 N N . SER A 1 105 ? -3.857 2.734 -17.072 1.00 86.44 105 SER A N 1
ATOM 821 C CA . SER A 1 105 ? -3.492 3.211 -18.421 1.00 86.44 105 SER A CA 1
ATOM 822 C C . SER A 1 105 ? -3.677 2.152 -19.513 1.00 86.44 105 SER A C 1
ATOM 824 O O . SER A 1 105 ? -2.722 1.579 -20.020 1.00 86.44 105 SER A O 1
ATOM 826 N N . ARG A 1 106 ? -4.932 1.890 -19.909 1.00 69.81 106 ARG A N 1
ATOM 827 C CA . ARG A 1 106 ? -5.284 0.836 -20.885 1.00 69.81 106 ARG A CA 1
ATOM 828 C C . ARG A 1 106 ? -4.686 1.054 -22.285 1.00 69.81 106 ARG A C 1
ATOM 830 O O . ARG A 1 106 ? -4.384 0.072 -22.956 1.00 69.81 106 ARG A O 1
ATOM 837 N N . SER A 1 107 ? -4.548 2.305 -22.726 1.00 69.25 107 SER A N 1
ATOM 838 C CA . SER A 1 107 ? -4.292 2.638 -24.139 1.00 69.25 107 SER A CA 1
ATOM 839 C C . SER A 1 107 ? -2.895 3.205 -24.419 1.00 69.25 107 SER A C 1
ATOM 841 O O . SER A 1 107 ? -2.563 3.398 -25.583 1.00 69.25 107 SER A O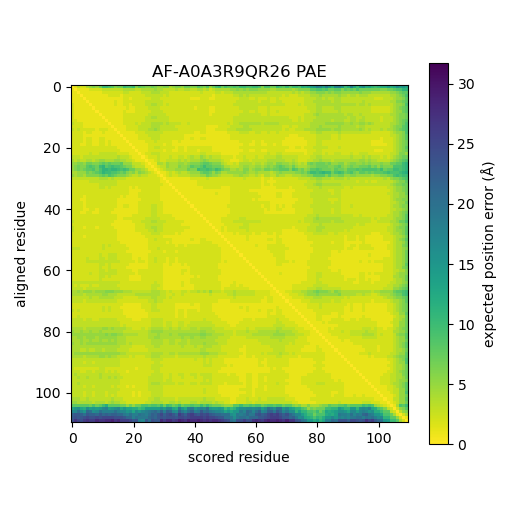 1
ATOM 843 N N . GLY A 1 108 ? -2.086 3.494 -23.391 1.00 58.53 108 GLY A N 1
ATOM 844 C CA . GLY A 1 108 ? -0.765 4.123 -23.554 1.00 58.53 108 GLY A CA 1
ATOM 845 C C . GLY A 1 108 ? -0.786 5.556 -24.112 1.00 58.53 108 GLY A C 1
ATOM 846 O O . GLY A 1 108 ? 0.259 6.056 -24.515 1.00 58.53 108 GLY A O 1
ATOM 847 N N . LEU A 1 109 ? -1.960 6.195 -24.155 1.00 58.62 109 LEU A N 1
ATOM 848 C CA . LEU A 1 109 ? -2.150 7.596 -24.531 1.00 58.62 109 LEU A CA 1
ATOM 849 C C . LEU A 1 109 ? -2.374 8.397 -23.242 1.00 58.62 109 LEU A C 1
ATOM 851 O O . LEU A 1 109 ? -3.332 8.109 -22.519 1.00 58.62 109 LEU A O 1
ATOM 855 N N . GLU A 1 110 ? -1.470 9.335 -22.962 1.00 56.22 110 GLU A N 1
ATOM 856 C CA . GLU A 1 110 ? -1.628 10.388 -21.945 1.00 56.22 110 GLU A CA 1
ATOM 857 C C . GLU A 1 110 ? -2.252 11.644 -22.560 1.00 56.22 110 GLU A C 1
ATOM 859 O O . GLU A 1 110 ? -1.903 11.968 -23.721 1.00 56.22 110 GLU A O 1
#

InterPro domains:
  IPR020471 Aldo-keto reductase [PR00069] (7-25)
  IPR020471 Aldo-keto reductase [PR00069] (38-55)
  IPR023210 NADP-dependent oxidoreductase domain [PF00248] (2-105)
  IPR036812 NAD(P)-dependent oxidoreductase domain superfamily [G3DSA:3.20.20.100] (1-108)
  IPR036812 NAD(P)-dependent oxidoreductase domain superfamily [SSF51430] (2-105)

Radius of gyration: 14.4 Å; Cα contacts (8 Å, |Δi|>4): 158; chains: 1; bounding box: 34×29×38 Å

Solvent-accessible surface area (backbone atoms only — not comparable to full-atom values): 6412 Å² total; per-residue (Å²): 104,68,71,58,51,54,49,49,31,63,75,70,74,43,84,54,42,63,69,48,64,46,74,58,79,56,96,84,56,66,61,56,63,48,51,46,55,51,52,52,36,34,76,70,57,40,26,68,39,40,29,36,17,67,61,51,59,74,51,45,56,55,53,44,72,52,45,89,89,61,66,63,48,31,41,34,36,76,41,33,98,88,43,56,72,46,68,80,46,43,50,58,48,29,59,75,73,70,25,43,78,43,72,39,60,86,80,81,76,132